Protein AF-A0A8S9Y311-F1 (afdb_monomer)

Foldseek 3Di:
DDPVVVVVVVVVVVVVVVVVLVVVLVVVLCVVQPDPDDPDPDDDPSSVVSSVVSSVVSVVVVVVVVVVVVVCPPVVVVVVVVVVVVVVVVVVVVVVVVVVVVVVVVVVVVVVVVVVVVVDDDD

Sequence (123 aa):
MSEAEKLQLIQELELEMMADMYNRMSNACHKKCVPPKYSEPDLGKGEAVCIDRCVAKYLDIHDRVGKKLTALSSPRRRLYEENARRTKMNEHTIMLVSARFSRKLTVTLHFRWLNRMSGFLPG

Radius of gyration: 34.12 Å; Cα contacts (8 Å, |Δi|>4): 19; chains: 1; bounding box: 40×93×85 Å

Structure (mmCIF, N/CA/C/O backbone):
data_AF-A0A8S9Y311-F1
#
_entry.id   AF-A0A8S9Y311-F1
#
loop_
_atom_site.group_PDB
_atom_site.id
_atom_site.type_symbol
_atom_site.label_atom_id
_atom_site.label_alt_id
_atom_site.label_comp_id
_atom_site.label_asym_id
_atom_site.label_entity_id
_atom_site.label_seq_id
_atom_site.pdbx_PDB_ins_code
_atom_site.Cartn_x
_atom_site.Cartn_y
_atom_site.Cartn_z
_atom_site.occupancy
_atom_site.B_iso_or_equiv
_atom_site.auth_seq_id
_atom_site.auth_comp_id
_atom_site.auth_asym_id
_atom_site.auth_atom_id
_atom_site.pdbx_PDB_model_num
ATOM 1 N N . MET A 1 1 ? -13.054 23.509 20.743 1.00 59.94 1 MET A N 1
ATOM 2 C CA . MET A 1 1 ? -12.831 23.054 19.360 1.00 59.94 1 MET A CA 1
ATOM 3 C C . MET A 1 1 ? -14.081 23.316 18.555 1.00 59.94 1 MET A C 1
ATOM 5 O O . MET A 1 1 ? -15.108 22.697 18.833 1.00 59.94 1 MET A O 1
ATOM 9 N N . SER A 1 2 ? -13.998 24.263 17.629 1.00 83.19 2 SER A N 1
ATOM 10 C CA . SER A 1 2 ? -15.051 24.524 16.653 1.00 83.19 2 SER A CA 1
ATOM 11 C C . SER A 1 2 ? -15.157 23.353 15.667 1.00 83.19 2 SER A C 1
ATOM 13 O O . SER A 1 2 ? -14.243 22.539 15.528 1.00 83.19 2 SER A O 1
ATOM 15 N N . GLU A 1 3 ? -16.300 23.222 15.007 1.00 82.31 3 GLU A N 1
ATOM 16 C CA . GLU A 1 3 ? -16.549 22.148 14.039 1.00 82.31 3 GLU A CA 1
ATOM 17 C C . GLU A 1 3 ? -15.591 22.219 12.832 1.00 82.31 3 GLU A C 1
ATOM 19 O O . GLU A 1 3 ? -15.155 21.187 12.325 1.00 82.31 3 GLU A O 1
ATOM 24 N N . ALA A 1 4 ? -15.164 23.431 12.458 1.00 85.31 4 ALA A N 1
ATOM 25 C CA . ALA A 1 4 ? -14.186 23.680 11.401 1.00 85.31 4 ALA A CA 1
ATOM 26 C C . ALA A 1 4 ? -12.784 23.137 11.736 1.00 85.31 4 ALA A C 1
ATOM 28 O O . ALA A 1 4 ? -12.146 22.523 10.886 1.00 85.31 4 ALA A O 1
ATOM 29 N N . GLU A 1 5 ? -12.332 23.283 12.985 1.00 85.69 5 GLU A N 1
ATOM 30 C CA . GLU A 1 5 ? -11.026 22.767 13.430 1.00 85.69 5 GLU A CA 1
ATOM 31 C C . GLU A 1 5 ? -10.979 21.232 13.398 1.00 85.69 5 GLU A C 1
ATOM 33 O O . GLU A 1 5 ? -9.949 20.640 13.089 1.00 85.69 5 GLU A O 1
ATOM 38 N N . LYS A 1 6 ? -12.107 20.561 13.680 1.00 84.75 6 LYS A N 1
ATOM 39 C CA . LYS A 1 6 ? -12.199 19.092 13.590 1.00 84.75 6 LYS A CA 1
ATOM 40 C C . LYS A 1 6 ? -12.076 18.600 12.149 1.00 84.75 6 LYS A C 1
ATOM 42 O O . LYS A 1 6 ? -11.409 17.600 11.909 1.00 84.75 6 LYS A O 1
ATOM 47 N N . LEU A 1 7 ? -12.720 19.293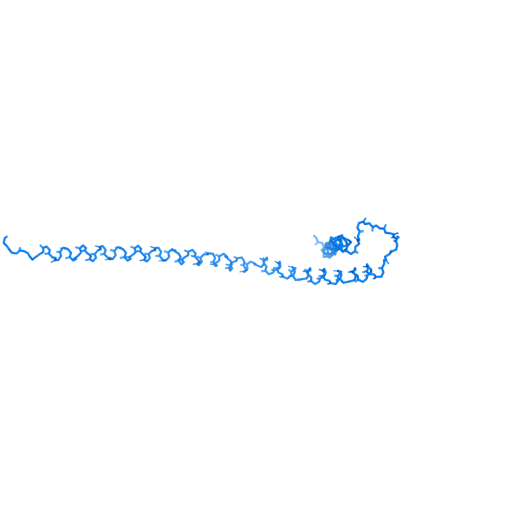 11.211 1.00 89.25 7 LEU A N 1
ATOM 48 C CA . LEU A 1 7 ? -12.637 18.986 9.781 1.00 89.25 7 LEU A CA 1
ATOM 49 C C . LEU A 1 7 ? -11.215 19.183 9.245 1.00 89.25 7 LEU A C 1
ATOM 51 O O . LEU A 1 7 ? -10.728 18.329 8.510 1.00 89.25 7 LEU A O 1
ATOM 55 N N . GLN A 1 8 ? -10.537 20.256 9.658 1.00 90.06 8 GLN A N 1
ATOM 56 C CA . GLN A 1 8 ? -9.141 20.510 9.292 1.00 90.06 8 GLN A CA 1
ATOM 57 C C . GLN A 1 8 ? -8.207 19.419 9.825 1.00 90.06 8 GLN A C 1
ATOM 59 O O . GLN A 1 8 ? -7.430 18.857 9.061 1.00 90.06 8 GLN A O 1
ATOM 64 N N . LEU A 1 9 ? -8.357 19.037 11.097 1.00 89.75 9 LEU A N 1
ATOM 65 C CA . LEU A 1 9 ? -7.538 17.986 11.707 1.00 89.75 9 LEU A CA 1
ATOM 66 C C . LEU A 1 9 ? -7.678 16.633 10.985 1.00 89.75 9 LEU A C 1
ATOM 68 O O . LEU A 1 9 ? -6.693 15.924 10.797 1.00 89.75 9 LEU A O 1
ATOM 72 N N . ILE A 1 10 ? -8.899 16.256 10.585 1.00 91.00 10 ILE A N 1
ATOM 73 C CA . ILE A 1 10 ? -9.133 14.997 9.857 1.00 91.00 10 ILE A CA 1
ATOM 74 C C . ILE A 1 10 ? -8.456 15.040 8.485 1.00 91.00 10 ILE A C 1
ATOM 76 O O . ILE A 1 10 ? -7.794 14.076 8.112 1.00 91.00 10 ILE A O 1
ATOM 80 N N . GLN A 1 11 ? -8.570 16.157 7.762 1.00 90.38 11 GLN A N 1
ATOM 81 C CA . GLN A 1 11 ? -7.933 16.317 6.453 1.00 90.38 11 GLN A CA 1
ATOM 82 C C . GLN A 1 11 ? -6.404 16.272 6.543 1.00 90.38 11 GLN A C 1
ATOM 84 O O . GLN A 1 11 ? -5.760 15.612 5.729 1.00 90.38 11 GLN A O 1
ATOM 89 N N . GLU A 1 12 ? -5.813 16.931 7.541 1.00 90.44 12 GLU A N 1
ATOM 90 C CA . GLU A 1 12 ? -4.365 16.888 7.774 1.00 90.44 12 GLU A CA 1
ATOM 91 C C . GLU A 1 12 ? -3.886 15.458 8.048 1.00 90.44 12 GLU A C 1
ATOM 93 O O . GLU A 1 12 ? -2.910 15.003 7.448 1.00 90.44 12 GLU A O 1
ATOM 98 N N . LEU A 1 13 ? -4.621 14.719 8.885 1.00 93.06 13 LEU A N 1
ATOM 99 C CA . LEU A 1 13 ? -4.301 13.330 9.194 1.00 93.06 13 LEU A CA 1
ATOM 100 C C . LEU A 1 13 ? -4.432 12.421 7.963 1.00 93.06 13 LEU A C 1
ATOM 102 O O . LEU A 1 13 ? -3.585 11.557 7.738 1.00 93.06 13 LEU A O 1
ATOM 106 N N . GLU A 1 14 ? -5.475 12.600 7.151 1.00 91.56 14 GLU A N 1
ATOM 107 C CA . GLU A 1 14 ? -5.657 11.848 5.905 1.00 91.56 14 GLU A CA 1
ATOM 108 C C . GLU A 1 14 ? -4.486 12.064 4.941 1.00 91.56 14 GLU A C 1
ATOM 110 O O . GLU A 1 14 ? -3.945 11.094 4.400 1.00 91.56 14 GLU A O 1
ATOM 115 N N . LEU A 1 15 ? -4.041 13.312 4.779 1.00 93.94 15 LEU A N 1
ATOM 116 C CA . LEU A 1 15 ? -2.899 13.646 3.930 1.00 93.94 15 LEU A CA 1
ATOM 117 C C . LEU A 1 15 ? -1.592 13.040 4.452 1.00 93.94 15 LEU A C 1
ATOM 119 O O . LEU A 1 15 ? -0.839 12.460 3.666 1.00 93.94 15 LEU A O 1
ATOM 123 N N . GLU A 1 16 ? -1.328 13.125 5.757 1.00 93.94 16 GLU A N 1
ATOM 124 C CA . GLU A 1 16 ? -0.121 12.550 6.362 1.00 93.94 16 GLU A CA 1
ATOM 125 C C . GLU A 1 16 ? -0.068 11.026 6.168 1.00 93.94 16 GLU A C 1
ATOM 127 O O . GLU A 1 16 ? 0.956 10.473 5.752 1.00 93.94 16 GLU A O 1
ATOM 132 N N . MET A 1 17 ? -1.196 10.341 6.375 1.00 92.75 17 MET A N 1
ATOM 133 C CA . MET A 1 17 ? -1.295 8.898 6.151 1.00 92.75 17 MET A CA 1
ATOM 134 C C . MET A 1 17 ? -1.080 8.523 4.678 1.00 92.75 17 MET A C 1
ATOM 136 O O . MET A 1 17 ? -0.371 7.556 4.379 1.00 92.75 17 MET A O 1
ATOM 140 N N . MET A 1 18 ? -1.660 9.281 3.741 1.00 93.56 18 MET A N 1
ATOM 141 C CA . MET A 1 18 ? -1.459 9.044 2.308 1.00 93.56 18 MET A CA 1
ATOM 142 C C . MET A 1 18 ? -0.005 9.287 1.883 1.00 93.56 18 MET A C 1
ATOM 144 O O . MET A 1 18 ? 0.525 8.541 1.052 1.00 93.56 18 MET A O 1
ATOM 148 N N . ALA A 1 19 ? 0.665 10.277 2.474 1.00 95.50 19 ALA A N 1
ATOM 149 C CA . ALA A 1 19 ? 2.067 10.569 2.206 1.00 95.50 19 ALA A CA 1
ATOM 150 C C . ALA A 1 19 ? 3.000 9.440 2.685 1.00 95.50 19 ALA A C 1
ATOM 152 O O . ALA A 1 19 ? 3.875 9.008 1.928 1.00 95.50 19 ALA A O 1
ATOM 153 N N . ASP A 1 20 ? 2.805 8.905 3.897 1.00 95.44 20 ASP A N 1
ATOM 154 C CA . ASP A 1 20 ? 3.586 7.755 4.386 1.00 95.44 20 ASP A CA 1
ATOM 155 C C . ASP A 1 20 ? 3.382 6.518 3.493 1.00 95.44 20 ASP A C 1
ATOM 157 O O . ASP A 1 20 ? 4.356 5.863 3.100 1.00 95.44 20 ASP A O 1
ATOM 161 N N . MET A 1 21 ? 2.140 6.247 3.076 1.00 95.56 21 MET A N 1
ATOM 162 C CA . MET A 1 21 ? 1.840 5.165 2.136 1.00 95.56 21 MET A CA 1
ATOM 163 C C . MET A 1 21 ? 2.601 5.340 0.815 1.00 95.56 21 MET A C 1
ATOM 165 O O . MET A 1 21 ? 3.243 4.392 0.348 1.00 95.56 21 MET A O 1
ATOM 169 N N . TYR A 1 22 ? 2.558 6.540 0.226 1.00 96.81 22 TYR A N 1
ATOM 170 C CA . TYR A 1 22 ? 3.243 6.850 -1.029 1.00 96.81 22 TYR A CA 1
ATOM 171 C C . TYR A 1 22 ? 4.758 6.651 -0.916 1.00 96.81 22 TYR A C 1
ATOM 173 O O . TYR A 1 22 ? 5.362 5.988 -1.762 1.00 96.81 22 TYR A O 1
ATOM 181 N N . ASN A 1 23 ? 5.372 7.141 0.163 1.00 97.19 23 ASN A N 1
ATOM 182 C CA . ASN A 1 23 ? 6.811 7.015 0.389 1.00 97.19 23 ASN A CA 1
ATOM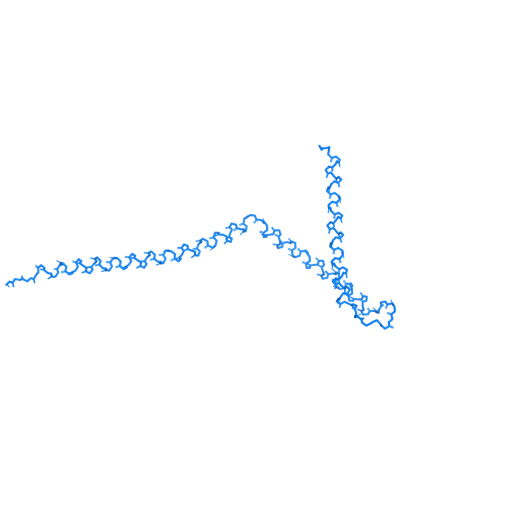 183 C C . ASN A 1 23 ? 7.249 5.550 0.527 1.00 97.19 23 ASN A C 1
ATOM 185 O O . ASN A 1 23 ? 8.262 5.137 -0.047 1.00 97.19 23 ASN A O 1
ATOM 189 N N . ARG A 1 24 ? 6.486 4.728 1.254 1.00 97.06 24 ARG A N 1
ATOM 190 C CA . ARG A 1 24 ? 6.777 3.290 1.391 1.00 97.06 24 ARG A CA 1
ATOM 191 C C . ARG A 1 24 ? 6.588 2.541 0.077 1.00 97.06 24 ARG A C 1
ATOM 193 O O . ARG A 1 24 ? 7.433 1.716 -0.273 1.00 97.06 24 ARG A O 1
ATOM 200 N N . MET A 1 25 ? 5.522 2.853 -0.658 1.00 97.75 25 MET A N 1
ATOM 201 C CA . MET A 1 25 ? 5.225 2.260 -1.960 1.00 97.75 25 MET A CA 1
ATOM 202 C C . MET A 1 25 ? 6.311 2.584 -2.983 1.00 97.75 25 MET A C 1
ATOM 204 O O . MET A 1 25 ? 6.849 1.671 -3.607 1.00 97.75 25 MET A O 1
ATOM 208 N N . SER A 1 26 ? 6.669 3.862 -3.115 1.00 97.31 26 SER A N 1
ATOM 209 C CA . SER A 1 26 ? 7.690 4.330 -4.055 1.00 97.31 26 SER A CA 1
ATOM 210 C C . SER A 1 26 ? 9.030 3.641 -3.793 1.00 97.31 26 SER A C 1
ATOM 212 O O . SER A 1 26 ? 9.598 3.012 -4.686 1.00 97.31 26 SER A O 1
ATOM 214 N N . ASN A 1 27 ? 9.471 3.607 -2.532 1.00 97.75 27 ASN A N 1
ATOM 215 C CA . ASN A 1 27 ? 10.700 2.917 -2.142 1.00 97.75 27 ASN A CA 1
ATOM 216 C C . ASN A 1 27 ? 10.654 1.402 -2.399 1.00 97.75 27 ASN A C 1
ATOM 218 O O . ASN A 1 27 ? 11.659 0.807 -2.796 1.00 97.75 27 ASN A O 1
ATOM 222 N N . ALA A 1 28 ? 9.510 0.756 -2.161 1.00 97.81 28 ALA A N 1
ATOM 223 C CA . ALA A 1 28 ? 9.342 -0.669 -2.417 1.00 97.81 28 ALA A CA 1
ATOM 224 C C . ALA A 1 28 ? 9.387 -0.975 -3.920 1.00 97.81 28 ALA A C 1
ATOM 226 O O . ALA A 1 28 ? 10.114 -1.878 -4.331 1.00 97.81 28 ALA A O 1
ATOM 227 N N . CYS A 1 29 ? 8.657 -0.214 -4.736 1.00 97.94 29 CYS A N 1
ATOM 228 C CA . CYS A 1 29 ? 8.607 -0.427 -6.178 1.00 97.94 29 CYS A CA 1
ATOM 229 C C . CYS A 1 29 ? 9.921 -0.075 -6.864 1.00 97.94 29 CYS A C 1
ATOM 231 O O . CYS A 1 29 ? 10.379 -0.855 -7.696 1.00 97.94 29 CYS A O 1
ATOM 233 N N . HIS A 1 30 ? 10.595 0.993 -6.439 1.00 96.00 30 HIS A N 1
ATOM 234 C CA . HIS A 1 30 ? 11.937 1.315 -6.908 1.00 96.00 30 HIS A CA 1
ATOM 235 C C . HIS A 1 30 ? 12.903 0.147 -6.660 1.00 96.00 30 HIS A C 1
ATOM 237 O O . HIS A 1 30 ? 13.513 -0.365 -7.590 1.00 96.00 30 HIS A O 1
ATOM 243 N N . LYS A 1 31 ? 12.959 -0.388 -5.430 1.00 96.44 31 LYS A N 1
ATOM 244 C CA . LYS A 1 31 ? 13.815 -1.546 -5.099 1.00 96.44 31 LYS A CA 1
ATOM 245 C C . LYS A 1 31 ? 13.459 -2.835 -5.853 1.00 96.44 31 LYS A C 1
ATOM 247 O O . LYS A 1 31 ? 14.286 -3.741 -5.911 1.00 96.44 31 LYS A O 1
ATOM 252 N N . LYS A 1 32 ? 12.222 -2.978 -6.340 1.00 96.75 32 LYS A N 1
ATOM 253 C CA . LYS A 1 32 ? 11.749 -4.187 -7.038 1.00 96.75 32 LYS A CA 1
ATOM 254 C C . LYS A 1 32 ? 11.920 -4.112 -8.548 1.00 96.75 32 LYS A C 1
ATOM 256 O O . LYS A 1 32 ? 12.159 -5.148 -9.159 1.00 96.75 32 LYS A O 1
ATOM 261 N N . CYS A 1 33 ? 11.745 -2.928 -9.120 1.00 97.00 33 CYS A N 1
ATOM 262 C CA . CYS A 1 33 ? 11.653 -2.742 -10.561 1.00 97.00 33 CYS A CA 1
ATOM 263 C C . CYS A 1 33 ? 12.867 -2.047 -11.167 1.00 97.00 33 CYS A C 1
ATOM 265 O O . CYS A 1 33 ? 13.083 -2.209 -12.360 1.00 97.00 33 CYS A O 1
ATOM 267 N N . VAL A 1 34 ? 13.652 -1.321 -10.366 1.00 94.88 34 VAL A N 1
ATOM 268 C CA . VAL A 1 34 ? 14.828 -0.586 -10.832 1.00 94.88 34 VAL A CA 1
ATOM 269 C C . VAL A 1 34 ? 16.091 -1.283 -10.310 1.00 94.88 34 VAL A C 1
ATOM 271 O O . VAL A 1 34 ? 16.294 -1.368 -9.091 1.00 94.88 34 VAL A O 1
ATOM 274 N N . PRO A 1 35 ? 16.935 -1.845 -11.191 1.00 91.62 35 PRO A N 1
ATOM 275 C CA . PRO A 1 35 ? 18.173 -2.488 -10.788 1.00 91.62 35 PRO A CA 1
ATOM 276 C C . PRO A 1 35 ? 19.176 -1.450 -10.253 1.00 91.62 35 PRO A C 1
ATOM 278 O O . PRO A 1 35 ? 19.194 -0.305 -10.691 1.00 91.62 35 PRO A O 1
ATOM 281 N N . PRO A 1 36 ? 20.084 -1.839 -9.339 1.00 89.75 36 PRO A N 1
ATOM 282 C CA . PRO A 1 36 ? 21.071 -0.913 -8.776 1.00 89.75 36 PRO A CA 1
ATOM 283 C C . PRO A 1 36 ? 22.133 -0.462 -9.791 1.00 89.75 36 PRO A C 1
ATOM 285 O O . PRO A 1 36 ? 22.860 0.494 -9.532 1.00 89.75 36 PRO A O 1
ATOM 288 N N . LYS A 1 37 ? 22.265 -1.170 -10.920 1.00 90.31 37 LYS A N 1
ATOM 289 C CA . LYS A 1 37 ? 23.150 -0.800 -12.025 1.00 90.31 37 LYS A CA 1
ATOM 290 C C . LYS A 1 37 ? 22.314 -0.158 -13.125 1.00 90.31 37 LYS A C 1
ATOM 292 O O . LYS A 1 37 ? 21.583 -0.863 -13.814 1.00 90.31 37 LYS A O 1
ATOM 297 N N . TYR A 1 38 ? 22.472 1.147 -13.284 1.00 88.19 38 TYR A N 1
ATOM 298 C CA . TYR A 1 38 ? 21.821 1.930 -14.328 1.00 88.19 38 TYR A CA 1
ATOM 299 C C . TYR A 1 38 ? 22.685 1.920 -15.588 1.00 88.19 38 TYR A C 1
ATOM 301 O O . TYR A 1 38 ? 23.854 2.300 -15.528 1.00 88.19 38 TYR A O 1
ATOM 309 N N . SER A 1 39 ? 22.131 1.464 -16.712 1.00 84.56 39 SER A N 1
ATOM 310 C CA . SER A 1 39 ? 22.779 1.599 -18.024 1.00 84.56 39 SER A CA 1
ATOM 311 C C . SER A 1 39 ? 22.358 2.876 -18.745 1.00 84.56 39 SER A C 1
ATOM 313 O O . SER A 1 39 ? 23.151 3.441 -19.489 1.00 84.56 39 SER A O 1
ATOM 315 N N . GLU A 1 40 ? 21.123 3.323 -18.519 1.00 88.19 40 GLU A N 1
ATOM 316 C CA . GLU A 1 40 ? 20.497 4.468 -19.179 1.00 88.19 40 GLU A CA 1
ATOM 317 C C . GLU A 1 40 ? 19.732 5.307 -18.135 1.00 88.19 40 GLU A C 1
ATOM 319 O O . GLU A 1 40 ? 19.328 4.763 -17.103 1.00 88.19 40 GLU A O 1
ATOM 324 N N . PRO A 1 41 ? 19.580 6.628 -18.349 1.00 87.88 41 PRO A N 1
ATOM 325 C CA . PRO A 1 41 ? 18.882 7.515 -17.414 1.00 87.88 41 PRO A CA 1
ATOM 326 C C . PRO A 1 41 ? 17.353 7.403 -17.497 1.00 87.88 41 PRO A C 1
ATOM 328 O O . PRO A 1 41 ? 16.660 7.794 -16.558 1.00 87.88 41 PRO A O 1
ATOM 331 N N . ASP A 1 42 ? 16.835 6.890 -18.612 1.00 91.19 42 ASP A N 1
ATOM 332 C CA . ASP A 1 42 ? 15.408 6.728 -18.855 1.00 91.19 42 ASP A CA 1
ATOM 333 C C . ASP A 1 42 ? 14.920 5.354 -18.396 1.00 91.19 42 ASP A C 1
ATOM 335 O O . ASP A 1 42 ? 15.657 4.367 -18.429 1.00 91.19 42 ASP A O 1
ATOM 339 N N . LEU A 1 43 ? 13.643 5.275 -18.012 1.00 90.94 43 LEU A N 1
ATOM 340 C CA . LEU A 1 43 ? 13.032 3.992 -17.688 1.00 90.94 43 LEU A CA 1
ATOM 341 C C . LEU A 1 43 ? 12.875 3.138 -18.944 1.00 90.94 43 LEU A C 1
ATOM 343 O O . LEU A 1 43 ? 12.153 3.490 -19.883 1.00 90.94 43 LEU A O 1
ATOM 347 N N . GLY A 1 44 ? 13.469 1.949 -18.913 1.00 92.88 44 GLY A N 1
ATOM 348 C CA . GLY A 1 44 ? 13.239 0.944 -19.936 1.00 92.88 44 GLY A CA 1
ATOM 349 C C . GLY A 1 44 ? 11.771 0.504 -19.959 1.00 92.88 44 GLY A C 1
ATOM 350 O O . GLY A 1 44 ? 11.075 0.497 -18.940 1.00 92.88 44 GLY A O 1
ATOM 351 N N . LYS A 1 45 ? 11.286 0.032 -21.116 1.00 92.69 45 LYS A N 1
ATOM 352 C CA . LYS A 1 45 ? 9.901 -0.477 -21.256 1.00 92.69 45 LYS A CA 1
ATOM 353 C C . LYS A 1 45 ? 9.552 -1.547 -20.210 1.00 92.69 45 LYS A C 1
ATOM 355 O O . LYS A 1 45 ? 8.421 -1.604 -19.736 1.00 92.69 45 LYS A O 1
ATOM 360 N N . GLY A 1 46 ? 10.521 -2.394 -19.850 1.00 93.31 46 GLY A N 1
ATOM 361 C CA . GLY A 1 46 ? 10.348 -3.422 -18.820 1.00 93.31 46 GLY A CA 1
ATOM 362 C C . GLY A 1 46 ? 10.199 -2.852 -17.407 1.00 93.31 46 GLY A C 1
ATOM 363 O O . GLY A 1 46 ? 9.393 -3.363 -16.630 1.00 93.31 46 GLY A O 1
ATOM 364 N N . GLU A 1 47 ? 10.923 -1.781 -17.091 1.00 95.50 47 GLU A N 1
ATOM 365 C CA . GLU A 1 47 ? 10.878 -1.112 -15.787 1.00 95.50 47 GLU A CA 1
ATOM 366 C C . GLU A 1 47 ? 9.563 -0.352 -15.620 1.00 95.50 47 GLU A C 1
ATOM 368 O O . GLU A 1 47 ? 8.903 -0.508 -14.595 1.00 95.50 47 GLU A O 1
ATOM 373 N N . ALA A 1 48 ? 9.119 0.359 -16.663 1.00 95.12 48 ALA A N 1
ATOM 374 C CA . ALA A 1 48 ? 7.822 1.036 -16.686 1.00 95.12 48 ALA A CA 1
ATOM 375 C C . ALA A 1 48 ? 6.663 0.054 -16.420 1.00 95.12 48 ALA A C 1
ATOM 377 O O . ALA A 1 48 ? 5.911 0.217 -15.459 1.00 95.12 48 ALA A O 1
ATOM 378 N N . VAL A 1 49 ? 6.593 -1.049 -17.179 1.00 97.94 49 VAL A N 1
ATOM 379 C CA . VAL A 1 49 ? 5.560 -2.086 -16.984 1.00 97.94 49 VAL A CA 1
ATOM 380 C C . VAL A 1 49 ? 5.681 -2.770 -15.615 1.00 97.94 49 VAL A C 1
ATOM 382 O O . VAL A 1 49 ? 4.675 -3.188 -15.032 1.00 97.94 49 VAL A O 1
ATOM 385 N N . CYS A 1 50 ? 6.897 -2.926 -15.084 1.00 98.06 50 CYS A N 1
ATOM 386 C CA . CYS A 1 50 ? 7.093 -3.459 -13.739 1.00 98.06 50 CYS A CA 1
ATOM 387 C C . CYS A 1 50 ? 6.511 -2.523 -12.677 1.00 98.06 50 CYS A C 1
ATOM 389 O O . CYS A 1 50 ? 5.818 -3.010 -11.783 1.00 98.06 50 CYS A O 1
ATOM 391 N N . ILE A 1 51 ? 6.761 -1.213 -12.776 1.00 97.88 51 ILE A N 1
ATOM 392 C CA . ILE A 1 51 ? 6.271 -0.216 -11.816 1.00 97.88 51 ILE A CA 1
ATOM 393 C C . ILE A 1 51 ? 4.743 -0.220 -11.775 1.00 97.88 51 ILE A C 1
ATOM 395 O O . ILE A 1 51 ? 4.188 -0.343 -10.683 1.00 97.88 51 ILE A O 1
ATOM 399 N N . ASP A 1 52 ? 4.068 -0.221 -12.926 1.00 98.00 52 ASP A N 1
ATOM 400 C CA . ASP A 1 52 ? 2.599 -0.286 -12.989 1.00 98.00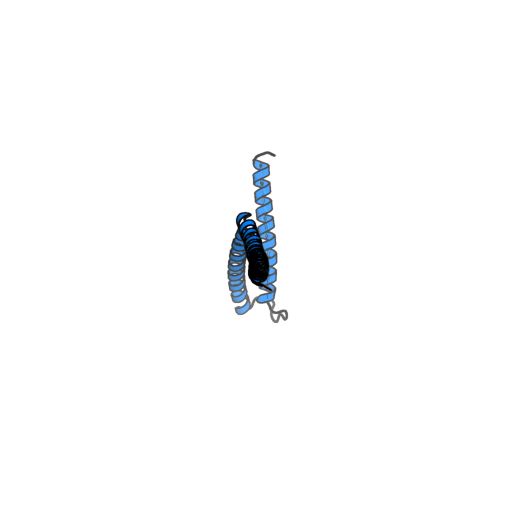 52 ASP A CA 1
ATOM 401 C C . ASP A 1 52 ? 2.053 -1.525 -12.260 1.00 98.00 52 ASP A C 1
ATOM 403 O O . ASP A 1 52 ? 1.155 -1.452 -11.414 1.00 98.00 52 ASP A O 1
ATOM 407 N N . ARG A 1 53 ? 2.655 -2.692 -12.528 1.00 98.38 53 ARG A N 1
ATOM 408 C CA . ARG A 1 53 ? 2.301 -3.955 -11.859 1.00 98.38 53 ARG A CA 1
ATOM 409 C C . ARG A 1 53 ? 2.634 -3.934 -10.370 1.00 98.38 53 ARG A C 1
ATOM 411 O O . ARG A 1 53 ? 1.928 -4.569 -9.585 1.00 98.38 53 ARG A O 1
ATOM 418 N N . CYS A 1 54 ? 3.719 -3.271 -9.980 1.00 98.44 54 CYS A N 1
ATOM 419 C CA . CYS A 1 54 ? 4.133 -3.152 -8.591 1.00 98.44 54 CYS A CA 1
ATOM 420 C C . CYS A 1 54 ? 3.137 -2.314 -7.796 1.00 98.44 54 CYS A C 1
ATOM 422 O O . CYS A 1 54 ? 2.667 -2.780 -6.761 1.00 98.44 54 CYS A O 1
ATOM 424 N N . VAL A 1 55 ? 2.762 -1.138 -8.303 1.00 98.19 55 VAL A N 1
ATOM 425 C CA . VAL A 1 55 ? 1.782 -0.247 -7.669 1.00 98.19 55 VAL A CA 1
ATOM 426 C C . VAL A 1 55 ? 0.437 -0.956 -7.513 1.00 98.19 55 VAL A C 1
ATOM 428 O O . VAL A 1 55 ? -0.107 -0.997 -6.410 1.00 98.19 55 VAL A O 1
ATOM 431 N N . ALA A 1 56 ? -0.052 -1.618 -8.568 1.00 98.25 56 ALA A N 1
ATOM 432 C CA . ALA A 1 56 ? -1.300 -2.382 -8.510 1.00 98.25 56 ALA A CA 1
ATOM 433 C C . ALA A 1 56 ? -1.276 -3.466 -7.414 1.00 98.25 56 ALA A C 1
ATOM 435 O O . ALA A 1 56 ? -2.213 -3.588 -6.624 1.00 98.25 56 ALA A O 1
ATOM 436 N N . LYS A 1 57 ? -0.180 -4.232 -7.321 1.00 98.19 57 LYS A N 1
ATOM 437 C CA . LYS A 1 57 ? -0.009 -5.254 -6.275 1.00 98.19 57 LYS A CA 1
ATOM 438 C C . LYS A 1 57 ? 0.144 -4.650 -4.883 1.00 98.19 57 LYS A C 1
ATOM 440 O O . LYS A 1 57 ? -0.366 -5.220 -3.923 1.00 98.19 57 LYS A O 1
ATOM 445 N N . TYR A 1 58 ? 0.866 -3.539 -4.760 1.00 98.19 58 TYR A N 1
ATOM 446 C CA . TYR A 1 58 ? 1.101 -2.881 -3.481 1.00 98.19 58 TYR A CA 1
ATOM 447 C C . TYR A 1 58 ? -0.220 -2.424 -2.865 1.00 98.19 58 TYR A C 1
ATOM 449 O O . TYR A 1 58 ? -0.466 -2.706 -1.696 1.00 98.19 58 TYR A O 1
ATOM 457 N N . LEU A 1 59 ? -1.092 -1.800 -3.661 1.00 97.12 59 LEU A N 1
ATOM 458 C CA . LEU A 1 59 ? -2.406 -1.344 -3.206 1.00 97.12 59 LEU A CA 1
ATOM 459 C C . LEU A 1 59 ? -3.335 -2.509 -2.824 1.00 97.12 59 LEU A C 1
ATOM 461 O O . LEU A 1 59 ? -3.980 -2.444 -1.779 1.00 97.12 59 LEU A O 1
ATOM 465 N N . ASP A 1 60 ? -3.353 -3.605 -3.593 1.00 97.12 60 ASP A N 1
ATOM 466 C CA . ASP A 1 60 ? -4.125 -4.813 -3.242 1.00 97.12 60 ASP A CA 1
ATOM 467 C C . ASP A 1 60 ? -3.643 -5.425 -1.912 1.00 97.12 60 ASP A C 1
ATOM 469 O O . ASP A 1 60 ? -4.433 -5.739 -1.018 1.00 97.12 60 ASP A O 1
ATOM 473 N N . ILE A 1 61 ? -2.324 -5.537 -1.721 1.00 96.94 61 ILE A N 1
ATOM 474 C CA . ILE A 1 61 ? -1.753 -6.025 -0.459 1.00 96.94 61 ILE A CA 1
ATOM 475 C C . ILE A 1 61 ? -2.061 -5.056 0.687 1.00 96.94 61 ILE A C 1
ATOM 477 O O . ILE A 1 61 ? -2.440 -5.509 1.768 1.00 96.94 61 ILE A O 1
ATOM 481 N N . HIS A 1 62 ? -1.930 -3.748 0.464 1.00 95.81 62 HIS A N 1
ATOM 482 C CA . HIS A 1 62 ? -2.220 -2.719 1.459 1.00 95.81 62 HIS A CA 1
ATOM 483 C C . HIS A 1 62 ? -3.670 -2.813 1.960 1.00 95.81 62 HIS A C 1
ATOM 485 O O . HIS A 1 62 ? -3.895 -2.848 3.170 1.00 95.81 62 HIS A O 1
ATOM 491 N N . ASP A 1 63 ? -4.645 -2.969 1.059 1.00 95.94 63 ASP A N 1
ATOM 492 C CA . ASP A 1 63 ? -6.059 -3.149 1.413 1.00 95.94 63 ASP A CA 1
ATOM 493 C C . ASP A 1 63 ? -6.305 -4.447 2.205 1.00 95.94 63 ASP A C 1
ATOM 495 O O . ASP A 1 63 ? -6.950 -4.449 3.260 1.00 95.94 63 ASP A O 1
ATOM 499 N N . ARG A 1 64 ? -5.731 -5.575 1.766 1.00 95.56 64 ARG A N 1
ATOM 500 C CA . ARG A 1 64 ? -5.853 -6.858 2.486 1.00 95.56 64 ARG A CA 1
ATOM 501 C C . ARG A 1 64 ? -5.264 -6.791 3.894 1.00 95.56 64 ARG A C 1
ATOM 503 O O . ARG A 1 64 ? -5.866 -7.312 4.839 1.00 95.56 64 ARG A O 1
ATOM 510 N N . VAL A 1 65 ? -4.098 -6.164 4.039 1.00 94.81 65 VAL A N 1
ATOM 511 C CA . VAL A 1 65 ? -3.449 -5.951 5.338 1.00 94.81 65 VAL A CA 1
ATOM 512 C C . VAL A 1 65 ? -4.307 -5.034 6.204 1.00 94.81 65 VAL A C 1
ATOM 514 O O . VAL A 1 65 ? -4.565 -5.387 7.355 1.00 94.81 65 VAL A O 1
ATOM 517 N N . GLY A 1 66 ? -4.834 -3.939 5.649 1.00 93.50 66 GLY A N 1
ATOM 518 C CA . GLY A 1 66 ? -5.752 -3.029 6.336 1.00 93.50 66 GLY A CA 1
ATOM 519 C C . GLY A 1 66 ? -6.984 -3.751 6.888 1.00 93.50 66 GLY A C 1
ATOM 520 O O . GLY A 1 66 ? -7.261 -3.686 8.086 1.00 93.50 66 GLY A O 1
ATOM 521 N N . LYS A 1 67 ? -7.664 -4.558 6.063 1.00 92.94 67 LYS A N 1
ATOM 522 C CA . LYS A 1 67 ? -8.811 -5.384 6.493 1.00 92.94 67 LYS A CA 1
ATOM 523 C C . LYS A 1 67 ? -8.442 -6.343 7.621 1.00 92.94 67 LYS A C 1
ATOM 525 O O . LYS A 1 67 ? -9.204 -6.515 8.576 1.00 92.94 67 LYS A O 1
ATOM 530 N N . LYS A 1 68 ? -7.274 -6.989 7.535 1.00 90.69 68 LYS A N 1
ATOM 531 C CA . LYS A 1 68 ? -6.825 -7.931 8.566 1.00 90.69 68 LYS A CA 1
ATOM 532 C C . LYS A 1 68 ? -6.475 -7.217 9.869 1.00 90.69 68 LYS A C 1
ATOM 534 O O . LYS A 1 68 ? -6.831 -7.740 10.924 1.00 90.69 68 LYS A O 1
ATOM 539 N N . LEU A 1 69 ? -5.830 -6.053 9.793 1.00 90.88 69 LEU A N 1
ATOM 540 C CA . LEU A 1 69 ? -5.475 -5.230 10.945 1.00 90.88 69 LEU A CA 1
ATOM 541 C C . LEU A 1 69 ? -6.732 -4.747 11.673 1.00 90.88 69 LEU A C 1
ATOM 543 O O . LEU A 1 69 ? -6.838 -4.954 12.878 1.00 90.88 69 LEU A O 1
ATOM 547 N N . THR A 1 70 ? -7.728 -4.233 10.948 1.00 89.69 70 THR A N 1
ATOM 548 C CA . THR A 1 70 ? -9.029 -3.844 11.522 1.00 89.69 70 THR A CA 1
ATOM 549 C C . THR A 1 70 ? -9.755 -5.037 12.150 1.00 89.69 70 THR A C 1
ATOM 551 O O . THR A 1 70 ? -10.320 -4.953 13.241 1.00 89.69 70 THR A O 1
ATOM 554 N N . ALA A 1 71 ? -9.699 -6.205 11.509 1.00 86.75 71 ALA A N 1
ATOM 555 C CA . ALA A 1 71 ? -10.287 -7.416 12.071 1.00 86.75 71 ALA A CA 1
ATOM 556 C C . ALA A 1 71 ? -9.559 -7.922 13.335 1.00 86.75 71 ALA A C 1
ATOM 558 O O . ALA A 1 71 ? -10.167 -8.633 14.135 1.00 86.75 71 ALA A O 1
ATOM 559 N N . LEU A 1 72 ? -8.273 -7.598 13.510 1.00 83.56 72 LEU A N 1
ATOM 560 C CA . LEU A 1 72 ? -7.472 -7.924 14.699 1.00 83.56 72 LEU A CA 1
ATOM 561 C C . LEU A 1 72 ? -7.622 -6.884 15.817 1.00 83.56 72 LEU A C 1
ATOM 563 O O . LEU A 1 72 ? -7.580 -7.241 16.995 1.00 83.56 72 LEU A O 1
ATOM 567 N N . SER A 1 73 ? -7.790 -5.609 15.468 1.00 82.88 73 SER A N 1
ATOM 568 C CA . SER A 1 73 ? -8.002 -4.530 16.435 1.00 82.88 73 SER A CA 1
ATOM 569 C C . SER A 1 73 ? -9.395 -4.582 17.061 1.00 82.88 73 SER A C 1
ATOM 571 O O . SER A 1 73 ? -9.575 -4.097 18.176 1.00 82.88 73 SER A O 1
ATOM 573 N N . SER A 1 74 ? -10.357 -5.234 16.398 1.00 80.69 74 SER A N 1
ATOM 574 C CA . SER A 1 74 ? -11.693 -5.452 16.942 1.00 80.69 74 SER A CA 1
ATOM 575 C C . SER A 1 74 ? -11.611 -6.205 18.288 1.00 80.69 74 SER A C 1
ATOM 577 O O . SER A 1 74 ? -11.160 -7.358 18.312 1.00 80.69 74 SER A O 1
ATOM 579 N N . PRO A 1 75 ? -12.070 -5.613 19.414 1.00 68.19 75 PRO A N 1
ATOM 580 C CA . PRO A 1 75 ? -11.964 -6.208 20.755 1.00 68.19 75 PRO A CA 1
ATOM 581 C C . PRO A 1 75 ? -12.540 -7.621 20.815 1.00 68.19 75 PRO A C 1
ATOM 583 O O . PRO A 1 75 ? -12.043 -8.496 21.518 1.00 68.19 75 PRO A O 1
ATOM 586 N N . ARG A 1 76 ? -13.558 -7.865 19.987 1.00 67.38 76 ARG A N 1
ATOM 587 C CA . ARG A 1 76 ? -14.217 -9.152 19.825 1.00 67.38 76 ARG A CA 1
ATOM 588 C C . ARG A 1 76 ? -13.251 -10.269 19.421 1.00 67.38 76 ARG A C 1
ATOM 590 O O . ARG A 1 76 ? -13.376 -11.363 19.957 1.00 67.38 76 ARG A O 1
ATOM 597 N N . ARG A 1 77 ? -12.263 -10.023 18.551 1.00 69.00 77 ARG A N 1
ATOM 598 C CA . ARG A 1 77 ? -11.263 -11.046 18.191 1.00 69.00 77 ARG A CA 1
ATOM 599 C C . ARG A 1 77 ? -10.282 -11.332 19.318 1.00 69.00 77 ARG A C 1
ATOM 601 O O . ARG A 1 77 ? -9.979 -12.497 19.539 1.00 69.00 77 ARG A O 1
ATOM 608 N N . ARG A 1 78 ? -9.835 -10.307 20.052 1.00 68.94 78 ARG A N 1
ATOM 609 C CA . ARG A 1 78 ? -8.988 -10.503 21.242 1.00 68.94 78 ARG A CA 1
ATOM 610 C C . ARG A 1 78 ? -9.715 -11.337 22.284 1.00 68.94 78 ARG A C 1
ATOM 612 O O . ARG A 1 78 ? -9.139 -12.289 22.786 1.00 68.94 78 ARG A O 1
ATOM 619 N N . LEU A 1 79 ? -10.999 -11.055 22.502 1.00 71.56 79 LEU A N 1
ATOM 620 C CA . LEU A 1 79 ? -11.860 -11.867 23.355 1.00 71.56 79 LEU A CA 1
ATOM 621 C C . LEU A 1 79 ? -12.017 -13.292 22.815 1.00 71.56 79 LEU A C 1
ATOM 623 O O . LEU A 1 79 ? -11.955 -14.222 23.602 1.00 71.56 79 LEU A O 1
ATOM 627 N N . TYR A 1 80 ? -12.174 -13.509 21.504 1.00 71.75 80 TYR A N 1
ATOM 628 C CA . TYR A 1 80 ? -12.202 -14.866 20.939 1.00 71.75 80 TYR A CA 1
ATOM 629 C C . TYR A 1 80 ? -10.871 -15.607 21.117 1.00 71.75 80 TYR A C 1
ATOM 631 O O . TYR A 1 80 ? -10.885 -16.774 21.489 1.00 71.75 80 TYR A O 1
ATOM 639 N N . GLU A 1 81 ? -9.729 -14.958 20.894 1.00 79.88 81 GLU A N 1
ATOM 640 C CA . GLU A 1 81 ? -8.404 -15.560 21.083 1.00 79.88 81 GLU A CA 1
ATOM 641 C C . GLU A 1 81 ? -8.078 -15.802 22.563 1.00 79.88 81 GLU A C 1
ATOM 643 O O . GLU A 1 81 ? -7.468 -16.814 22.902 1.00 79.88 81 GLU A O 1
ATOM 648 N N . GLU A 1 82 ? -8.486 -14.901 23.454 1.00 78.31 82 GLU A N 1
ATOM 649 C CA . GLU A 1 82 ? -8.344 -15.037 24.904 1.00 78.31 82 GLU A CA 1
ATOM 650 C C . GLU A 1 82 ? -9.290 -16.108 25.452 1.00 78.31 82 GLU A C 1
ATOM 652 O O . GLU A 1 82 ? -8.864 -16.968 26.219 1.00 78.31 82 GLU A O 1
ATOM 657 N N . ASN A 1 83 ? -10.544 -16.141 24.993 1.00 78.06 83 ASN A N 1
ATOM 658 C CA . ASN A 1 83 ? -11.496 -17.193 25.332 1.00 78.06 83 ASN A CA 1
ATOM 659 C C . ASN A 1 83 ? -11.042 -18.546 24.781 1.00 78.06 83 ASN A C 1
ATOM 661 O O . ASN A 1 83 ? -11.118 -19.522 25.512 1.00 78.06 83 ASN A O 1
ATOM 665 N N . ALA A 1 84 ? -10.496 -18.621 23.563 1.00 78.94 84 ALA A N 1
ATOM 666 C CA . ALA A 1 84 ? -9.921 -19.850 23.013 1.00 78.94 84 ALA A CA 1
ATOM 667 C C . ALA A 1 84 ? -8.675 -20.318 23.790 1.00 78.94 84 ALA A C 1
ATOM 669 O O . ALA A 1 84 ? -8.446 -21.517 23.951 1.00 78.94 84 ALA A O 1
ATOM 670 N N . ARG A 1 85 ? -7.864 -19.385 24.313 1.00 79.25 85 ARG A N 1
ATOM 671 C CA . ARG A 1 85 ? -6.771 -19.708 25.246 1.00 79.25 85 ARG A CA 1
ATOM 672 C C . ARG A 1 85 ? -7.311 -20.199 26.594 1.00 79.25 85 ARG A C 1
ATOM 674 O O . ARG A 1 85 ? -6.797 -21.183 27.124 1.00 79.25 85 ARG A O 1
ATOM 681 N N . ARG A 1 86 ? -8.373 -19.579 27.121 1.00 75.69 86 ARG A N 1
ATOM 682 C CA . ARG A 1 86 ? -9.049 -20.004 28.360 1.00 75.69 86 ARG A CA 1
ATOM 683 C C . ARG A 1 86 ? -9.743 -21.359 28.213 1.00 75.69 86 ARG A C 1
ATOM 685 O O . ARG A 1 86 ? -9.653 -22.154 29.138 1.00 75.69 86 ARG A O 1
ATOM 692 N N . THR A 1 87 ? -10.383 -21.669 27.085 1.00 69.19 87 THR A N 1
ATOM 693 C CA . THR A 1 87 ? -11.031 -22.975 26.866 1.00 69.19 87 THR A CA 1
ATOM 694 C C . THR A 1 87 ? -10.010 -24.098 26.775 1.00 69.19 87 THR A C 1
ATOM 696 O O . THR A 1 87 ? -10.202 -25.111 27.437 1.00 69.19 87 THR A O 1
ATOM 699 N N . LYS A 1 88 ? -8.882 -23.900 26.076 1.00 75.19 88 LYS A N 1
ATOM 700 C CA . LYS A 1 88 ? -7.777 -24.876 26.068 1.00 75.19 88 LYS A CA 1
ATOM 701 C C . LYS A 1 88 ? -7.201 -25.117 27.465 1.00 75.19 88 LYS A C 1
ATOM 703 O O . LYS A 1 88 ? -6.908 -26.254 27.825 1.00 75.19 88 LYS A O 1
ATOM 708 N N . MET A 1 89 ? -7.062 -24.059 28.269 1.00 65.81 89 MET A N 1
ATOM 709 C CA . MET A 1 89 ? -6.612 -24.193 29.656 1.00 65.81 89 MET A CA 1
ATOM 710 C C . MET A 1 89 ? -7.642 -24.948 30.507 1.00 65.81 89 MET A C 1
ATOM 712 O O . MET A 1 89 ? -7.271 -25.862 31.236 1.00 65.81 89 MET A O 1
ATOM 716 N N . ASN A 1 90 ? -8.933 -24.641 30.349 1.00 64.50 90 ASN A N 1
ATOM 717 C CA . ASN A 1 90 ? -10.021 -25.320 31.051 1.00 64.50 90 ASN A CA 1
ATOM 718 C C . ASN A 1 90 ? -10.149 -26.796 30.652 1.00 64.50 90 ASN A C 1
ATOM 720 O O . ASN A 1 90 ? -10.366 -27.617 31.532 1.00 64.50 90 ASN A O 1
ATOM 724 N N . GLU A 1 91 ? -9.973 -27.165 29.380 1.00 65.94 91 GLU A N 1
ATOM 725 C CA . GLU A 1 91 ? -9.936 -28.571 28.945 1.00 65.94 91 GLU A CA 1
ATOM 726 C C . GLU A 1 91 ? -8.803 -29.335 29.634 1.00 65.94 91 GLU A C 1
ATOM 728 O O . GLU A 1 91 ? -9.022 -30.422 30.171 1.00 65.94 91 GLU A O 1
ATOM 733 N N . HIS A 1 92 ? -7.607 -28.745 29.697 1.00 72.50 92 HIS A N 1
ATOM 734 C CA . HIS A 1 92 ? -6.460 -29.355 30.367 1.00 72.50 92 HIS A CA 1
ATOM 735 C C . HIS A 1 92 ? -6.676 -29.456 31.889 1.00 72.50 92 HIS A C 1
ATOM 737 O O . HIS A 1 92 ? -6.371 -30.480 32.501 1.00 72.50 92 HIS A O 1
ATOM 743 N N . THR A 1 93 ? -7.270 -28.433 32.512 1.00 66.75 93 THR A N 1
ATOM 744 C CA . THR A 1 93 ? -7.655 -28.454 33.931 1.00 66.75 93 THR A CA 1
ATOM 745 C C . THR A 1 93 ? -8.753 -29.484 34.212 1.00 66.75 93 THR A C 1
ATOM 747 O O . THR A 1 93 ? -8.634 -30.223 35.186 1.00 66.75 93 THR A O 1
ATOM 750 N N . ILE A 1 94 ? -9.782 -29.6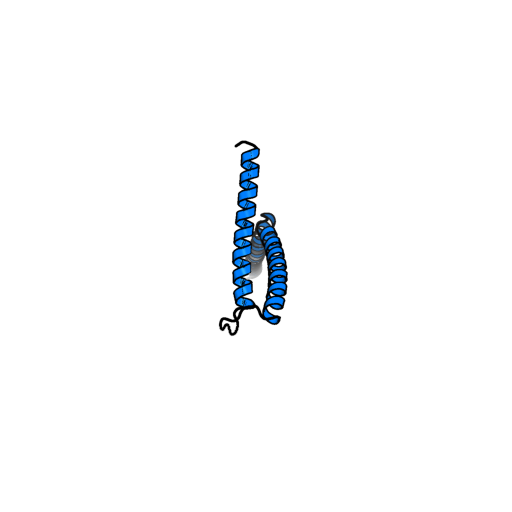03 33.367 1.00 67.75 94 ILE A N 1
ATOM 751 C CA . ILE A 1 94 ? -10.848 -30.612 33.484 1.00 67.75 94 ILE A CA 1
ATOM 752 C C . ILE A 1 94 ? -10.265 -32.021 33.346 1.00 67.75 94 ILE A C 1
ATOM 754 O O . ILE A 1 94 ? -10.612 -32.884 34.150 1.00 67.75 94 ILE A O 1
ATOM 758 N N . MET A 1 95 ? -9.341 -32.256 32.407 1.00 64.00 95 MET A N 1
ATOM 759 C CA . MET A 1 95 ? -8.625 -33.534 32.283 1.00 64.00 95 MET A CA 1
ATOM 760 C C . MET A 1 95 ? -7.803 -33.867 33.536 1.00 64.00 95 MET A C 1
ATOM 762 O O . MET A 1 95 ? -7.825 -34.997 34.021 1.00 64.00 95 MET A O 1
ATOM 766 N N . LEU A 1 96 ? -7.098 -32.885 34.105 1.00 62.78 96 LEU A N 1
ATOM 767 C CA . LEU A 1 96 ? -6.318 -33.081 35.330 1.00 62.78 96 LEU A CA 1
ATOM 768 C C . LEU A 1 96 ? -7.216 -33.330 36.551 1.00 62.78 96 LEU A C 1
ATOM 770 O O . LEU A 1 96 ? -6.909 -34.192 37.376 1.00 62.78 96 LEU A O 1
ATOM 774 N N . VAL A 1 97 ? -8.337 -32.615 36.670 1.00 70.19 97 VAL A N 1
ATOM 775 C CA . VAL A 1 97 ? -9.305 -32.777 37.765 1.00 70.19 97 VAL A CA 1
ATOM 776 C C . VAL A 1 97 ? -10.057 -34.104 37.644 1.00 70.19 97 VAL A C 1
ATOM 778 O O . VAL A 1 97 ? -10.191 -34.796 38.652 1.00 70.19 97 VAL A O 1
ATOM 781 N N . SER A 1 98 ? -10.471 -34.522 36.444 1.00 59.91 98 SER A N 1
ATOM 782 C CA . SER A 1 98 ? -11.127 -35.818 36.216 1.00 59.91 98 SER A CA 1
ATOM 783 C C . SER A 1 98 ? -10.175 -36.998 36.441 1.00 59.91 98 SER A C 1
ATOM 785 O O . SER A 1 98 ? -10.562 -37.989 37.066 1.00 59.91 98 SER A O 1
ATOM 787 N N . ALA A 1 99 ? -8.902 -36.875 36.049 1.00 61.53 99 ALA A N 1
ATOM 788 C CA . ALA A 1 99 ? -7.867 -37.858 36.365 1.00 61.53 99 ALA A CA 1
ATOM 789 C C . ALA A 1 99 ? -7.606 -37.943 37.879 1.00 61.53 99 ALA A C 1
ATOM 791 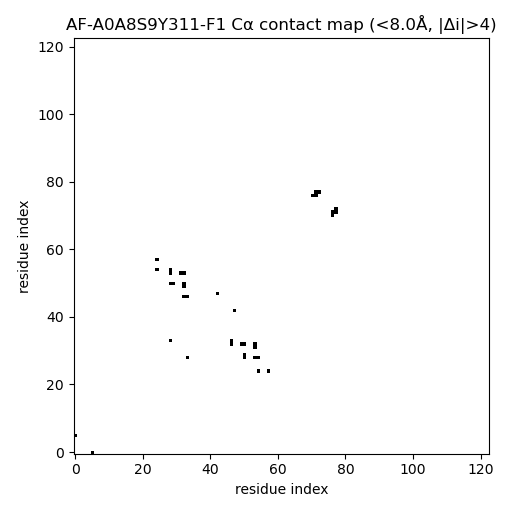O O . ALA A 1 99 ? -7.443 -39.036 38.426 1.00 61.53 99 ALA A O 1
ATOM 792 N N . ARG A 1 100 ? -7.605 -36.807 38.590 1.00 60.25 100 ARG A N 1
ATOM 793 C CA . ARG A 1 100 ? -7.446 -36.760 40.055 1.00 60.25 100 ARG A CA 1
ATOM 794 C C . ARG A 1 100 ? -8.682 -37.303 40.786 1.00 60.25 100 ARG A C 1
ATOM 796 O O . ARG A 1 100 ? -8.528 -37.966 41.811 1.00 60.25 100 ARG A O 1
ATOM 803 N N . PHE A 1 101 ? -9.880 -37.082 40.244 1.00 61.16 101 PHE A N 1
ATOM 804 C CA . PHE A 1 101 ? -11.142 -37.636 40.739 1.00 61.16 101 PHE A CA 1
ATOM 805 C C . PHE A 1 101 ? -11.216 -39.154 40.527 1.00 61.16 101 PHE A C 1
ATOM 807 O O . PHE A 1 101 ? -11.498 -39.872 41.481 1.00 61.16 101 PHE A O 1
ATOM 814 N N . SER A 1 102 ? -10.838 -39.664 39.348 1.00 58.03 102 SER A N 1
ATOM 815 C CA . SER A 1 102 ? -10.758 -41.111 39.079 1.00 58.03 102 SER A CA 1
ATOM 816 C C . SER A 1 102 ? -9.747 -41.814 39.986 1.00 58.03 102 SER A C 1
ATOM 818 O O . SER A 1 102 ? -10.039 -42.880 40.527 1.00 58.03 102 SER A O 1
ATOM 820 N N . ARG A 1 103 ? -8.579 -41.202 40.239 1.00 57.66 103 ARG A N 1
ATOM 821 C CA . ARG A 1 103 ? -7.598 -41.747 41.196 1.00 57.66 103 ARG A CA 1
ATOM 822 C C . ARG A 1 103 ? -8.144 -41.770 42.626 1.00 57.66 103 ARG A C 1
ATOM 824 O O . ARG A 1 103 ? -7.991 -42.779 43.303 1.00 57.66 103 ARG A O 1
ATOM 831 N N . LYS A 1 104 ? -8.828 -40.711 43.081 1.00 60.44 104 LYS A N 1
ATOM 832 C CA . LYS A 1 104 ? -9.482 -40.697 44.405 1.00 60.44 104 LYS A CA 1
ATOM 833 C C . LYS A 1 104 ? -10.604 -41.732 44.516 1.00 60.44 104 LYS A C 1
ATOM 835 O O . LYS A 1 104 ? -10.692 -42.397 45.546 1.00 60.44 104 LYS A O 1
ATOM 840 N N . LEU A 1 105 ? -11.429 -41.893 43.481 1.00 57.69 105 LEU A N 1
ATOM 841 C CA . LEU A 1 105 ? -12.530 -42.860 43.465 1.00 57.69 105 LEU A CA 1
ATOM 842 C C . LEU A 1 105 ? -12.011 -44.305 43.481 1.00 57.69 105 LEU A C 1
ATOM 844 O O . LEU A 1 105 ? -12.506 -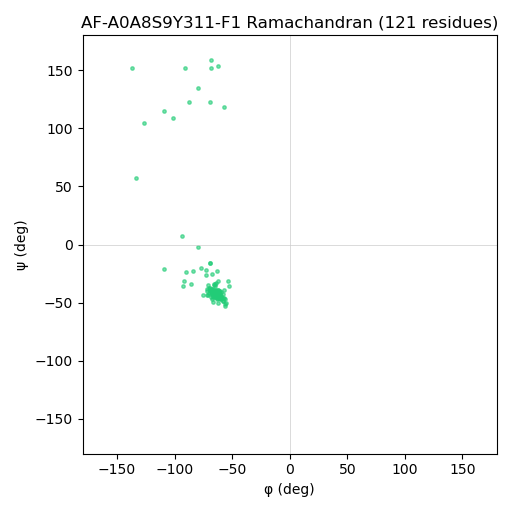45.121 44.247 1.00 57.69 105 LEU A O 1
ATOM 848 N N . THR A 1 106 ? -10.952 -44.599 42.723 1.00 57.34 106 THR A N 1
ATOM 849 C CA . THR A 1 106 ? -10.304 -45.922 42.720 1.00 57.34 106 THR A CA 1
ATOM 850 C C . THR A 1 106 ? -9.684 -46.238 44.081 1.00 57.34 106 THR A C 1
ATOM 852 O O . THR A 1 106 ? -9.896 -47.323 44.605 1.00 57.34 106 THR A O 1
ATOM 855 N N . VAL A 1 107 ? -8.982 -45.285 44.707 1.00 60.34 107 VAL A N 1
ATOM 856 C CA . VAL A 1 107 ? -8.371 -45.489 46.033 1.00 60.34 107 VAL A CA 1
ATOM 857 C C . VAL A 1 107 ? -9.430 -45.633 47.129 1.00 60.34 107 VAL A C 1
ATOM 859 O O . VAL A 1 107 ? -9.273 -46.478 48.002 1.00 60.34 107 VAL A O 1
ATOM 862 N N . THR A 1 108 ? -10.529 -44.872 47.081 1.00 58.28 108 THR A N 1
ATOM 863 C CA . THR A 1 108 ? -11.632 -44.997 48.056 1.00 58.28 108 THR A CA 1
ATOM 864 C C . THR A 1 108 ? -12.454 -46.269 47.867 1.00 58.28 108 THR A C 1
ATOM 866 O O . THR A 1 108 ? -12.809 -46.902 48.859 1.00 58.28 108 THR A O 1
ATOM 869 N N . LEU A 1 109 ? -12.713 -46.695 46.626 1.00 55.72 109 LEU A N 1
ATOM 870 C CA . LEU A 1 109 ? -13.339 -47.989 46.332 1.00 55.72 109 LEU A CA 1
ATOM 871 C C . LEU A 1 109 ? -12.426 -49.153 46.735 1.00 55.72 109 LEU A C 1
ATOM 873 O O . LEU A 1 109 ? -12.912 -50.111 47.326 1.00 55.72 109 LEU A O 1
ATOM 877 N N . HIS A 1 110 ? -11.114 -49.047 46.506 1.00 53.50 110 HIS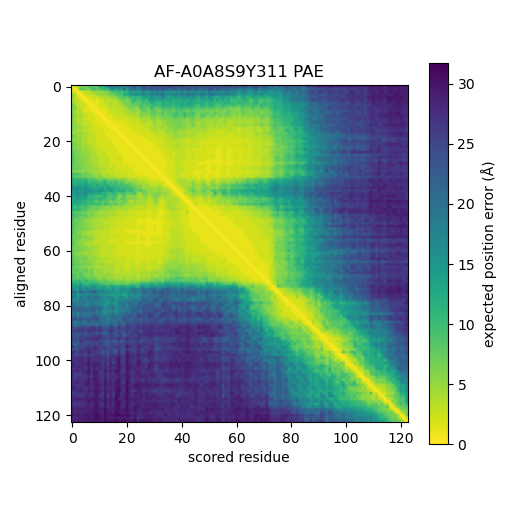 A N 1
ATOM 878 C CA . HIS A 1 110 ? -10.131 -50.051 46.919 1.00 53.50 110 HIS A CA 1
AT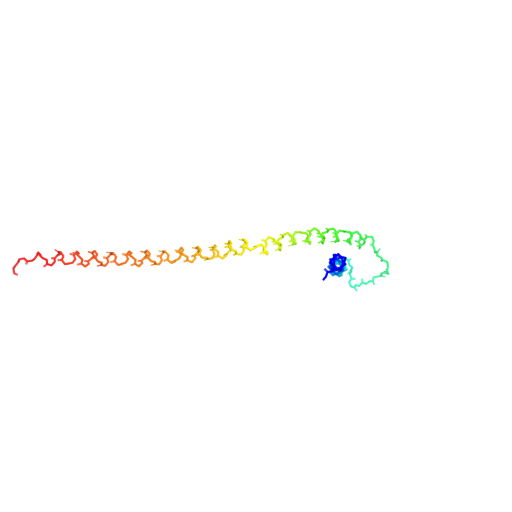OM 879 C C . HIS A 1 110 ? -10.004 -50.132 48.448 1.00 53.50 110 HIS A C 1
ATOM 881 O O . HIS A 1 110 ? -10.063 -51.225 49.000 1.00 53.50 110 HIS A O 1
ATOM 887 N N . PHE A 1 111 ? -9.944 -48.999 49.161 1.00 51.44 111 PHE A N 1
ATOM 888 C CA . PHE A 1 111 ? -9.975 -48.976 50.633 1.00 51.44 111 PHE A CA 1
ATOM 889 C C . PHE A 1 111 ? -11.286 -49.540 51.198 1.00 51.44 111 PHE A C 1
ATOM 891 O O . PHE A 1 111 ? -11.267 -50.270 52.185 1.00 51.44 111 PHE A O 1
ATOM 898 N N . ARG A 1 112 ? -12.431 -49.245 50.570 1.00 55.25 112 ARG A N 1
ATOM 899 C CA . ARG A 1 112 ? -13.745 -49.771 50.975 1.00 55.25 112 ARG A CA 1
ATOM 900 C C . ARG A 1 112 ? -13.923 -51.256 50.633 1.00 55.25 112 ARG A C 1
ATOM 902 O O . ARG A 1 112 ? -14.674 -51.932 51.326 1.00 55.25 112 ARG A O 1
ATOM 909 N N . TRP A 1 113 ? -13.230 -51.772 49.617 1.00 51.94 113 TRP A N 1
ATOM 910 C CA . TRP A 1 113 ? -13.158 -53.201 49.293 1.00 51.94 113 TRP A CA 1
ATOM 911 C C . TRP A 1 113 ? -12.234 -53.955 50.263 1.00 51.94 113 TRP A C 1
ATOM 913 O O . TRP A 1 113 ? -12.643 -54.973 50.812 1.00 51.94 113 TRP A O 1
ATOM 923 N N . LEU A 1 114 ? -11.059 -53.398 50.587 1.00 53.25 114 LEU A N 1
ATOM 924 C CA . LEU A 1 114 ? -10.144 -53.930 51.609 1.00 53.25 114 LEU A CA 1
ATOM 925 C C . LEU A 1 114 ? -10.792 -53.989 53.000 1.00 53.25 114 LEU A C 1
ATOM 927 O O . LEU A 1 114 ? -10.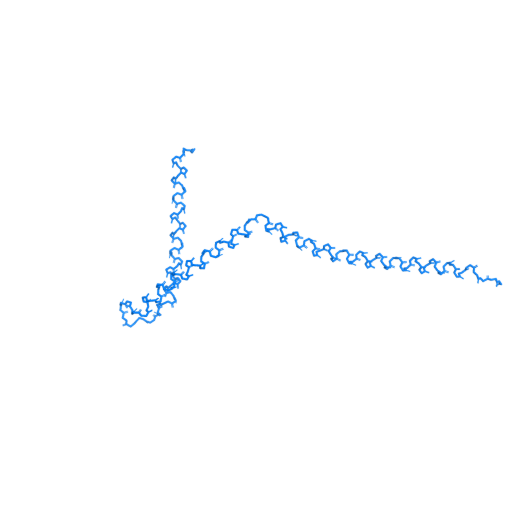754 -55.039 53.631 1.00 53.25 114 LEU A O 1
ATOM 931 N N . ASN A 1 115 ? -11.480 -52.925 53.436 1.00 51.16 115 ASN A N 1
ATOM 932 C CA . ASN A 1 115 ? -12.222 -52.933 54.708 1.00 51.16 115 ASN A CA 1
ATOM 933 C C . ASN A 1 115 ? -13.459 -53.847 54.703 1.00 51.16 115 ASN A C 1
ATOM 935 O O . ASN A 1 115 ? -14.005 -54.145 55.761 1.00 51.16 115 ASN A O 1
ATOM 939 N N . ARG A 1 116 ? -13.932 -54.282 53.528 1.00 51.66 116 ARG A N 1
ATOM 940 C CA . ARG A 1 116 ? -15.021 -55.260 53.408 1.00 51.66 116 ARG A CA 1
ATOM 941 C C . ARG A 1 116 ? -14.503 -56.701 53.371 1.00 51.66 116 ARG A C 1
ATOM 943 O O . ARG A 1 116 ? -15.248 -57.601 53.738 1.00 51.66 116 ARG A O 1
ATOM 950 N N . MET A 1 117 ? -13.246 -56.919 52.980 1.00 47.75 117 MET A N 1
ATOM 951 C CA . MET A 1 117 ? -12.587 -58.230 53.030 1.00 47.75 117 MET A CA 1
ATOM 952 C C . MET A 1 117 ? -11.971 -58.564 54.396 1.00 47.75 117 MET A C 1
ATOM 954 O O . MET A 1 117 ? -11.852 -59.738 54.723 1.00 47.75 117 MET A O 1
ATOM 958 N N . SER A 1 118 ? -11.650 -57.575 55.233 1.00 49.00 118 SER A N 1
ATOM 959 C CA . SER A 1 118 ? -11.168 -57.799 56.608 1.00 49.00 118 SER A CA 1
ATOM 960 C C . SER A 1 118 ? -12.273 -58.113 57.632 1.00 49.00 118 SER A C 1
ATOM 962 O O . SER A 1 118 ? -11.967 -58.394 58.786 1.00 49.00 118 SER A O 1
ATOM 964 N N . GLY A 1 119 ? -13.551 -58.110 57.231 1.00 52.41 119 GLY A N 1
ATOM 965 C CA . GLY A 1 119 ? -14.691 -58.499 58.076 1.00 52.41 119 GLY A CA 1
ATOM 966 C C . GLY A 1 119 ? -15.113 -59.970 57.960 1.00 52.41 119 GLY A C 1
ATOM 967 O O . GLY A 1 119 ? -16.165 -60.335 58.477 1.00 52.41 119 GLY A O 1
ATOM 968 N N . PHE A 1 120 ? -14.345 -60.802 57.251 1.00 48.31 120 PHE A N 1
ATOM 969 C CA . PHE A 1 120 ? -14.673 -62.207 56.983 1.00 48.31 120 PHE A CA 1
ATOM 970 C C . PHE A 1 120 ? -13.453 -63.113 57.235 1.00 48.31 120 PHE A C 1
ATOM 972 O O . PHE A 1 120 ? -12.993 -63.829 56.353 1.00 48.31 120 PHE A O 1
ATOM 979 N N . LEU A 1 121 ? -12.913 -63.073 58.456 1.00 38.31 121 LEU A N 1
ATOM 980 C CA . LEU A 1 121 ? -12.112 -64.171 59.001 1.00 38.31 121 LEU A CA 1
ATOM 981 C C . LEU A 1 121 ? -12.699 -64.585 60.359 1.00 38.31 121 LEU A C 1
ATOM 983 O O . LEU A 1 121 ? -12.548 -63.852 61.335 1.00 38.31 121 LEU A O 1
ATOM 987 N N . PRO A 1 122 ? -13.413 -65.722 60.418 1.00 52.88 122 PRO A N 1
ATOM 988 C CA . PRO A 1 122 ? -13.660 -66.440 61.657 1.00 52.88 122 PRO A CA 1
ATOM 989 C C . PRO A 1 122 ? -12.415 -67.266 62.014 1.00 52.88 122 PRO A C 1
ATOM 991 O O . PRO A 1 122 ? -11.884 -67.965 61.149 1.00 52.88 122 PRO A O 1
ATOM 994 N N . GLY A 1 123 ? -11.992 -67.218 63.278 1.00 40.12 123 GLY A N 1
ATOM 995 C CA . GLY A 1 123 ? -10.958 -68.099 63.837 1.00 40.12 123 GLY A CA 1
ATOM 996 C C . GLY A 1 123 ? -9.837 -67.348 64.520 1.00 40.12 123 GLY A C 1
ATOM 997 O O . GLY A 1 123 ? -8.832 -67.079 63.831 1.00 40.12 123 GLY A O 1
#

Organism: Apolygus lucorum (NCBI:txid248454)

Nearest PDB structures (foldseek):
  2bsk-assembly1_F  TM=9.498E-01  e=1.753E-07  Homo sapiens

Mean predicted aligned error: 14.79 Å

pLDDT: mean 80.35, std 16.92, range [38.31, 98.44]

Secondary structure (DSSP, 8-state):
--HHHHHHHHHHHHHHHHHHHHHHHHHHHHHHHS-SS-S-SSPPHHHHHHHHHHHHHHHHHHHHHHHHHHHHHSHHHHHHHHHHHHHHHHHHHHHHHHHHHHHHHHHHHHHHHHHHHTT----

InterPro domains:
  IPR004217 Tim10-like [PF02953] (8-70)
  IPR035427 Tim10-like domain superfamily [G3DSA:1.10.287.810] (2-92)
  IPR035427 Tim10-like domain superfamily [SSF144122] (14-72)

Solvent-accessible surface area (backbone atoms only — not comparable to full-atom values): 6973 Å² total; per-residue (Å²): 133,57,76,67,58,55,55,51,53,52,52,53,50,52,50,54,53,52,49,54,51,49,54,53,49,51,56,50,34,45,71,72,40,51,68,95,74,75,92,63,96,66,82,48,75,68,34,51,56,37,39,58,54,37,53,58,50,49,53,54,51,49,50,54,49,50,55,50,50,56,57,58,67,36,65,66,44,51,50,50,56,50,48,53,52,50,50,56,50,47,52,54,49,49,52,51,50,51,53,52,48,51,52,50,50,52,52,50,52,49,52,56,48,51,63,58,58,73,74,72,74,89,134